Protein AF-A0AA51DFM0-F1 (afdb_monomer_lite)

Secondary structure (DSSP, 8-state):
-HHHHHHHHHHHHTT--TT-EEEEEE-SSHHHHHHHHHHHHHTPEEEEE-TTS-HHHHHHHHHHH--SEEEEES-----TTS-EEETTSGGGG-S----

Sequence (99 aa):
MKKSNILAQKLRDMGIKPDDFVAISAERSLEMVIGILAIIKAGGAYVPIDPKYPEKRINYILSDCKPKALLTYKTDVQAKEIPTIDLSNNKSFEGELKN

Structure (mmCIF, N/CA/C/O backbone):
data_AF-A0AA51DFM0-F1
#
_entry.id   AF-A0AA51DFM0-F1
#
loop_
_atom_site.group_PDB
_atom_site.id
_atom_site.type_symbol
_atom_site.label_atom_id
_atom_site.label_alt_id
_atom_site.label_comp_id
_atom_site.label_asym_id
_atom_site.label_entity_id
_atom_site.label_seq_id
_atom_site.pdbx_PDB_ins_code
_atom_site.Cartn_x
_atom_site.Cartn_y
_atom_site.Cartn_z
_atom_site.occupancy
_atom_site.B_iso_or_equiv
_atom_site.auth_seq_id
_atom_site.auth_comp_id
_atom_site.auth_asym_id
_atom_site.auth_atom_id
_atom_site.pdbx_PDB_model_num
ATOM 1 N N . MET A 1 1 ? 5.660 -1.431 16.383 1.00 73.12 1 MET A N 1
ATOM 2 C CA . MET A 1 1 ? 4.181 -1.519 16.461 1.00 73.12 1 MET A CA 1
ATOM 3 C C . MET A 1 1 ? 3.464 -0.204 16.120 1.00 73.12 1 MET A C 1
ATOM 5 O O . MET A 1 1 ? 2.576 -0.243 15.285 1.00 73.12 1 MET A O 1
ATOM 9 N N . LYS A 1 2 ? 3.832 0.963 16.688 1.00 92.06 2 LYS A N 1
ATOM 10 C CA . LYS A 1 2 ? 3.118 2.245 16.456 1.00 92.06 2 LYS A CA 1
ATOM 11 C C . LYS A 1 2 ? 2.946 2.629 14.972 1.00 92.06 2 LYS A C 1
ATOM 13 O O . LYS A 1 2 ? 1.831 2.919 14.556 1.00 92.06 2 LYS A O 1
ATOM 18 N N . LYS A 1 3 ? 4.016 2.559 14.165 1.00 94.75 3 LYS A N 1
ATOM 19 C CA . LYS A 1 3 ? 3.984 2.912 12.729 1.00 94.75 3 LYS A CA 1
ATOM 20 C C . LYS A 1 3 ? 2.957 2.100 11.924 1.00 94.75 3 LYS A C 1
ATOM 22 O O . LYS A 1 3 ? 2.208 2.682 11.150 1.00 94.75 3 LYS A O 1
ATOM 27 N N . SER A 1 4 ? 2.885 0.781 12.132 1.00 96.50 4 SER A N 1
ATOM 28 C CA . SER A 1 4 ? 1.927 -0.064 11.406 1.00 96.50 4 SER A CA 1
ATOM 29 C C . SER A 1 4 ? 0.486 0.161 11.856 1.00 96.50 4 SER A C 1
ATOM 31 O O . SER A 1 4 ? -0.410 0.066 11.030 1.00 96.50 4 SER A O 1
ATOM 33 N N . ASN A 1 5 ? 0.242 0.522 13.121 1.00 97.19 5 ASN A N 1
ATOM 34 C CA . ASN A 1 5 ? -1.100 0.903 13.571 1.00 97.19 5 ASN A CA 1
ATOM 35 C C . ASN A 1 5 ? -1.565 2.227 12.934 1.00 97.19 5 ASN A C 1
ATOM 37 O O . ASN A 1 5 ? -2.714 2.315 12.513 1.00 97.19 5 ASN A O 1
ATOM 41 N N . ILE A 1 6 ? -0.683 3.231 12.834 1.00 96.31 6 ILE A N 1
ATOM 42 C CA . ILE A 1 6 ? -1.012 4.518 12.194 1.00 96.31 6 ILE A CA 1
ATOM 43 C C . ILE A 1 6 ? -1.314 4.310 10.709 1.00 96.31 6 ILE A C 1
ATOM 45 O O . ILE A 1 6 ? -2.337 4.773 10.211 1.00 96.31 6 ILE A O 1
ATOM 49 N N . LEU A 1 7 ? -0.462 3.557 10.008 1.00 97.44 7 LEU A N 1
ATOM 50 C CA . LEU A 1 7 ? -0.692 3.243 8.601 1.00 97.44 7 LEU A CA 1
ATOM 51 C C . LEU A 1 7 ? -1.969 2.407 8.404 1.00 97.44 7 LEU A C 1
ATOM 53 O O . LEU A 1 7 ? -2.725 2.669 7.476 1.00 97.44 7 LEU A O 1
ATOM 57 N N . ALA A 1 8 ? -2.266 1.463 9.304 1.00 97.62 8 ALA A N 1
ATOM 58 C CA . ALA A 1 8 ? -3.516 0.702 9.267 1.00 97.62 8 ALA A CA 1
ATOM 59 C C . ALA A 1 8 ? -4.747 1.601 9.427 1.00 97.62 8 ALA A C 1
ATOM 61 O O . ALA A 1 8 ? -5.757 1.378 8.766 1.00 97.62 8 ALA A O 1
ATOM 62 N N . GLN A 1 9 ? -4.666 2.630 10.278 1.00 96.88 9 GLN A N 1
ATOM 63 C CA . GLN A 1 9 ? -5.749 3.599 10.411 1.00 96.88 9 GLN A CA 1
ATOM 64 C C . GLN A 1 9 ? -5.954 4.385 9.118 1.00 96.88 9 GLN A C 1
ATOM 66 O O . GLN A 1 9 ? -7.089 4.504 8.674 1.00 96.88 9 GLN A O 1
ATOM 71 N N . LYS A 1 10 ? -4.878 4.839 8.466 1.00 96.38 10 LYS A N 1
ATOM 72 C CA . LYS A 1 10 ? -4.980 5.508 7.158 1.00 96.38 10 LYS A CA 1
ATOM 73 C C . LYS A 1 10 ? -5.619 4.614 6.103 1.00 96.38 10 LYS A C 1
ATOM 75 O O . LYS A 1 10 ? -6.497 5.063 5.381 1.00 96.38 10 LYS A O 1
ATOM 80 N N . LEU A 1 11 ? -5.222 3.344 6.049 1.00 97.56 11 LEU A N 1
ATOM 81 C CA . LEU A 1 11 ? -5.834 2.367 5.150 1.00 97.56 11 LEU A CA 1
ATOM 82 C C . LEU A 1 11 ? -7.337 2.202 5.438 1.00 97.56 11 LEU A C 1
ATOM 84 O O . LEU A 1 11 ? -8.140 2.188 4.509 1.00 97.56 11 LEU A O 1
ATOM 88 N N . ARG A 1 12 ? -7.754 2.158 6.708 1.00 97.62 12 ARG A N 1
ATOM 89 C CA . ARG A 1 12 ? -9.185 2.148 7.064 1.00 97.62 12 ARG A CA 1
ATOM 90 C C . ARG A 1 12 ? -9.903 3.436 6.669 1.00 97.62 12 ARG A C 1
ATOM 92 O O . ARG A 1 12 ? -11.013 3.362 6.154 1.00 97.62 12 ARG A O 1
ATOM 99 N N . ASP A 1 13 ? -9.270 4.591 6.857 1.00 96.25 13 ASP A N 1
ATOM 100 C CA . ASP A 1 13 ? -9.817 5.889 6.443 1.00 96.25 13 ASP A CA 1
ATOM 101 C C . ASP A 1 13 ? -9.967 5.973 4.906 1.00 96.25 13 ASP A C 1
ATOM 103 O O . ASP A 1 13 ? -10.863 6.651 4.410 1.00 96.25 13 ASP A O 1
ATOM 107 N N . MET A 1 14 ? -9.158 5.220 4.149 1.00 95.75 14 MET A N 1
ATOM 108 C CA . MET A 1 14 ? -9.307 5.014 2.697 1.00 95.75 14 MET A CA 1
ATOM 109 C C . MET A 1 14 ? -10.394 3.988 2.325 1.00 95.75 14 MET A C 1
ATOM 111 O O . MET A 1 14 ? -10.616 3.721 1.145 1.00 95.75 14 MET A O 1
ATOM 115 N N . GLY A 1 15 ? -11.081 3.400 3.306 1.00 97.12 15 GLY A N 1
ATOM 116 C CA . GLY A 1 15 ? -12.186 2.469 3.086 1.00 97.12 15 GLY A CA 1
ATOM 117 C C . GLY A 1 15 ? -11.777 1.010 2.870 1.00 97.12 15 GLY A C 1
ATOM 118 O O . GLY A 1 15 ? -12.568 0.257 2.289 1.00 97.12 15 GLY A O 1
ATOM 119 N N . ILE A 1 16 ? -10.581 0.609 3.320 1.00 98.19 16 ILE A N 1
ATOM 120 C CA . ILE A 1 16 ? -10.178 -0.804 3.384 1.00 98.19 16 ILE A CA 1
ATOM 121 C C . ILE A 1 16 ? -11.041 -1.557 4.405 1.00 98.19 16 ILE A C 1
ATOM 123 O O . ILE A 1 16 ? -11.242 -1.100 5.534 1.00 98.19 16 ILE A O 1
ATOM 127 N N . LYS A 1 17 ? -11.539 -2.718 3.986 1.00 96.00 17 LYS A N 1
ATOM 128 C CA . LYS A 1 17 ? -12.384 -3.664 4.721 1.00 96.00 17 LYS A CA 1
ATOM 129 C C . LYS A 1 17 ? -11.860 -5.097 4.511 1.00 96.00 17 LYS A C 1
ATOM 131 O O . LYS A 1 17 ? -10.978 -5.299 3.672 1.00 96.00 17 LYS A O 1
ATOM 136 N N . PRO A 1 18 ? -12.386 -6.095 5.248 1.00 96.69 18 PRO A N 1
ATOM 137 C CA . PRO A 1 18 ? -12.159 -7.501 4.922 1.00 96.69 18 PRO A CA 1
ATOM 138 C C . PRO A 1 18 ? -12.401 -7.793 3.438 1.00 96.69 18 PRO A C 1
ATOM 140 O O . PRO A 1 18 ? -13.285 -7.192 2.831 1.00 96.69 18 PRO A O 1
ATOM 143 N N . ASP A 1 19 ? -11.585 -8.688 2.885 1.00 94.50 19 ASP A N 1
ATOM 144 C CA . ASP A 1 19 ? -11.558 -9.103 1.473 1.00 94.50 19 ASP A CA 1
ATOM 145 C C . ASP A 1 19 ? -11.082 -8.044 0.458 1.00 94.50 19 ASP A C 1
ATOM 147 O O . ASP A 1 19 ? -10.920 -8.359 -0.721 1.00 94.50 19 ASP A O 1
ATOM 151 N N . ASP A 1 20 ? -10.766 -6.817 0.887 1.00 98.19 20 ASP A N 1
ATOM 152 C CA . ASP A 1 20 ? -10.134 -5.833 0.005 1.00 98.19 20 ASP A CA 1
ATOM 153 C C . ASP A 1 20 ? -8.637 -6.103 -0.178 1.00 98.19 20 ASP A C 1
ATOM 155 O O . ASP A 1 20 ? -7.904 -6.382 0.778 1.00 98.19 20 ASP A O 1
ATOM 159 N N . PHE A 1 21 ? -8.152 -5.906 -1.404 1.00 98.50 21 PHE A N 1
ATOM 160 C CA . PHE A 1 21 ? -6.730 -5.977 -1.715 1.00 98.50 21 PHE A CA 1
ATOM 161 C C . PHE A 1 21 ? -6.023 -4.632 -1.535 1.00 98.50 21 PHE A C 1
ATOM 163 O O . PHE A 1 21 ? -6.499 -3.582 -1.976 1.00 98.50 21 PHE A O 1
ATOM 170 N N . VAL A 1 22 ? -4.824 -4.685 -0.956 1.00 98.69 22 VAL A N 1
ATOM 171 C CA . VAL A 1 22 ? -3.839 -3.600 -0.976 1.00 98.69 22 VAL A CA 1
ATOM 172 C C . VAL A 1 22 ? -2.568 -4.127 -1.626 1.00 98.69 22 VAL A C 1
ATOM 174 O O . VAL A 1 22 ? -1.943 -5.063 -1.127 1.00 98.69 22 VAL A O 1
ATOM 177 N N . ALA A 1 23 ? -2.173 -3.536 -2.748 1.00 98.44 23 ALA A N 1
ATOM 178 C CA . ALA A 1 23 ? -0.922 -3.896 -3.396 1.00 98.44 23 ALA A CA 1
ATOM 179 C C . ALA A 1 23 ? 0.267 -3.307 -2.631 1.00 98.44 23 ALA A C 1
ATOM 181 O O . ALA A 1 23 ? 0.181 -2.217 -2.063 1.00 98.44 23 ALA A O 1
ATOM 182 N N . ILE A 1 24 ? 1.395 -4.011 -2.638 1.00 98.31 24 ILE A N 1
ATOM 183 C CA . ILE A 1 24 ? 2.658 -3.501 -2.110 1.00 98.31 24 ILE A CA 1
ATOM 184 C C . ILE A 1 24 ? 3.797 -3.821 -3.072 1.00 98.31 24 ILE A C 1
ATOM 186 O O . ILE A 1 24 ? 4.080 -4.986 -3.345 1.00 98.31 24 ILE A O 1
ATOM 190 N N . SER A 1 25 ? 4.458 -2.773 -3.561 1.00 97.81 25 SER A N 1
ATOM 191 C CA . SER A 1 25 ? 5.704 -2.866 -4.321 1.00 97.81 25 SER A CA 1
ATOM 192 C C . SER A 1 25 ? 6.820 -2.230 -3.505 1.00 97.81 25 SER A C 1
ATOM 194 O O . SER A 1 25 ? 6.792 -1.034 -3.220 1.00 97.81 25 SER A O 1
ATOM 196 N N . ALA A 1 26 ? 7.783 -3.028 -3.059 1.00 96.31 26 ALA A N 1
ATOM 197 C CA . ALA A 1 26 ? 8.825 -2.549 -2.164 1.00 96.31 26 ALA A CA 1
ATOM 198 C C . ALA A 1 26 ? 10.110 -3.365 -2.295 1.00 96.31 26 ALA A C 1
ATOM 200 O O . ALA A 1 26 ? 10.068 -4.590 -2.425 1.00 96.31 26 ALA A O 1
ATOM 201 N N . GLU A 1 27 ? 11.259 -2.700 -2.173 1.00 94.31 27 GLU A N 1
ATOM 202 C CA . GLU A 1 27 ? 12.502 -3.390 -1.820 1.00 94.31 27 GLU A CA 1
ATOM 203 C C . GLU A 1 27 ? 12.399 -4.021 -0.420 1.00 94.31 27 GLU A C 1
ATOM 205 O O . GLU A 1 27 ? 11.637 -3.563 0.435 1.00 94.31 27 GLU A O 1
ATOM 210 N N . ARG A 1 28 ? 13.203 -5.062 -0.150 1.00 93.88 28 ARG A N 1
ATOM 211 C CA . ARG A 1 28 ? 13.270 -5.665 1.192 1.00 93.88 28 ARG A CA 1
ATOM 212 C C . ARG A 1 28 ? 13.740 -4.621 2.203 1.00 93.88 28 ARG A C 1
ATOM 214 O O . ARG A 1 28 ? 14.890 -4.190 2.168 1.00 93.88 28 ARG A O 1
ATOM 221 N N . SER A 1 29 ? 12.859 -4.258 3.125 1.00 94.75 29 SER A N 1
ATOM 222 C CA . SER A 1 29 ? 13.109 -3.216 4.117 1.00 94.75 29 SER A CA 1
ATOM 223 C C . SER A 1 29 ? 12.215 -3.378 5.344 1.00 94.75 29 SER A C 1
ATOM 225 O O . SER A 1 29 ? 11.288 -4.195 5.369 1.00 94.75 29 SER A O 1
ATOM 227 N N . LEU A 1 30 ? 12.476 -2.573 6.374 1.00 95.69 30 LEU A N 1
ATOM 228 C CA . LEU A 1 30 ? 11.579 -2.486 7.522 1.00 95.69 30 LEU A CA 1
ATOM 229 C C . LEU A 1 30 ? 10.231 -1.876 7.113 1.00 95.69 30 LEU A C 1
ATOM 231 O O . LEU A 1 30 ? 9.190 -2.287 7.624 1.00 95.69 30 LEU A O 1
ATOM 235 N N . GLU A 1 31 ? 10.235 -0.931 6.178 1.00 96.50 31 GLU A N 1
ATOM 236 C CA . GLU A 1 31 ? 9.043 -0.280 5.643 1.00 96.50 31 GLU A CA 1
ATOM 237 C C . GLU A 1 31 ? 8.123 -1.284 4.950 1.00 96.50 31 GLU A C 1
ATOM 239 O O . GLU A 1 31 ? 6.919 -1.254 5.198 1.00 96.50 31 GLU A O 1
ATOM 244 N N . MET A 1 32 ? 8.678 -2.234 4.189 1.00 96.69 32 MET A N 1
ATOM 245 C CA . MET A 1 32 ? 7.909 -3.341 3.611 1.00 96.69 32 MET A CA 1
ATOM 246 C C . MET A 1 32 ? 7.181 -4.137 4.703 1.00 96.69 32 MET A C 1
ATOM 248 O O . MET A 1 32 ? 5.972 -4.357 4.615 1.00 96.69 32 MET A O 1
ATOM 252 N N . VAL A 1 33 ? 7.893 -4.528 5.766 1.00 97.62 33 VAL A N 1
ATOM 253 C CA . VAL A 1 33 ? 7.306 -5.279 6.890 1.00 97.62 33 VAL A CA 1
ATOM 254 C C . VAL A 1 33 ? 6.239 -4.447 7.609 1.00 97.62 33 VAL A C 1
ATOM 256 O O . VAL A 1 33 ? 5.172 -4.964 7.944 1.00 97.62 33 VAL A O 1
ATOM 259 N N . ILE A 1 34 ? 6.483 -3.150 7.821 1.00 97.62 34 ILE A N 1
ATOM 260 C CA . ILE A 1 34 ? 5.503 -2.229 8.412 1.00 97.62 34 ILE A CA 1
ATOM 261 C C . ILE A 1 34 ? 4.249 -2.135 7.535 1.00 97.62 34 ILE A C 1
ATOM 263 O O . ILE A 1 34 ? 3.147 -2.181 8.083 1.00 97.62 34 ILE A O 1
ATOM 267 N N . GLY A 1 35 ? 4.411 -2.027 6.214 1.00 97.94 35 GLY A N 1
ATOM 268 C CA . GLY A 1 35 ? 3.323 -1.976 5.239 1.00 97.94 35 GLY A CA 1
ATOM 269 C C . GLY A 1 35 ? 2.464 -3.236 5.272 1.00 97.94 35 GLY A C 1
ATOM 270 O O . GLY A 1 35 ? 1.253 -3.139 5.452 1.00 97.94 35 GLY A O 1
ATOM 271 N N . ILE A 1 36 ? 3.085 -4.417 5.221 1.00 98.31 36 ILE A N 1
ATOM 272 C CA . ILE A 1 36 ? 2.374 -5.705 5.313 1.00 98.31 36 ILE A CA 1
ATOM 273 C C . ILE A 1 36 ? 1.586 -5.799 6.625 1.00 98.31 36 ILE A C 1
ATOM 275 O O . ILE A 1 36 ? 0.393 -6.104 6.617 1.00 98.31 36 ILE A O 1
ATOM 279 N N . LEU A 1 37 ? 2.218 -5.482 7.759 1.00 98.31 37 LEU A N 1
ATOM 280 C CA . LEU A 1 37 ? 1.538 -5.497 9.056 1.00 98.31 37 LEU A CA 1
ATOM 281 C C . LEU A 1 37 ? 0.381 -4.494 9.111 1.00 98.31 37 LEU A C 1
ATOM 283 O O . LEU A 1 37 ? -0.637 -4.785 9.733 1.00 98.31 37 LEU A O 1
ATOM 287 N N . ALA A 1 38 ? 0.532 -3.319 8.500 1.00 98.25 38 ALA A N 1
ATOM 288 C CA . ALA A 1 38 ? -0.517 -2.311 8.449 1.00 98.25 38 ALA A CA 1
ATOM 289 C C . ALA A 1 38 ? -1.726 -2.777 7.630 1.00 98.25 38 ALA A C 1
ATOM 291 O O . ALA A 1 38 ? -2.853 -2.584 8.077 1.00 98.25 38 ALA A O 1
ATOM 292 N N . ILE A 1 39 ? -1.497 -3.438 6.490 1.00 98.50 39 ILE A N 1
ATOM 293 C CA . ILE A 1 39 ? -2.560 -4.019 5.655 1.00 98.50 39 ILE A CA 1
ATOM 294 C C . ILE A 1 39 ? -3.354 -5.057 6.455 1.00 98.50 39 ILE A C 1
ATOM 296 O O . ILE A 1 39 ? -4.572 -4.938 6.576 1.00 98.50 39 ILE A O 1
ATOM 300 N N . ILE A 1 40 ? -2.656 -6.000 7.096 1.00 98.12 40 ILE A N 1
ATOM 301 C CA . ILE A 1 40 ? -3.284 -7.043 7.923 1.00 98.12 40 ILE A CA 1
ATOM 302 C C . ILE A 1 40 ? -4.083 -6.416 9.075 1.00 98.12 40 ILE A C 1
ATOM 304 O O . ILE A 1 40 ? -5.216 -6.803 9.343 1.00 98.12 40 ILE A O 1
ATOM 308 N N . LYS A 1 41 ? -3.527 -5.399 9.745 1.00 97.62 41 LYS A N 1
ATOM 309 C CA . LYS A 1 41 ? -4.204 -4.670 10.832 1.00 97.62 41 LYS A CA 1
ATOM 310 C C . LYS A 1 41 ? -5.402 -3.845 10.363 1.00 97.62 41 LYS A C 1
ATOM 312 O O . LYS A 1 41 ? -6.290 -3.576 11.170 1.00 97.62 41 LYS A O 1
ATOM 317 N N . ALA A 1 42 ? -5.407 -3.390 9.113 1.00 97.94 42 ALA A N 1
ATOM 318 C CA . ALA A 1 42 ? -6.552 -2.722 8.504 1.00 97.94 42 ALA A CA 1
ATOM 319 C C . ALA A 1 42 ? -7.671 -3.714 8.138 1.00 97.94 42 ALA A C 1
ATOM 321 O O . ALA A 1 42 ? -8.800 -3.285 7.928 1.00 97.94 42 ALA A O 1
ATOM 322 N N . GLY A 1 43 ? -7.367 -5.018 8.115 1.00 97.50 43 GLY A N 1
ATOM 323 C CA . GLY A 1 43 ? -8.286 -6.094 7.746 1.00 97.50 43 GLY A CA 1
ATOM 324 C C . GLY A 1 43 ? -8.207 -6.502 6.274 1.00 97.50 43 GLY A C 1
ATOM 325 O O . GLY A 1 43 ? -8.940 -7.395 5.874 1.00 97.50 43 GLY A O 1
ATOM 326 N N . GLY A 1 44 ? -7.333 -5.876 5.480 1.00 97.69 44 GLY A N 1
ATOM 327 C CA . GLY A 1 44 ? -7.167 -6.191 4.060 1.00 97.69 44 GLY A CA 1
ATOM 328 C C . GLY A 1 44 ? -6.180 -7.331 3.798 1.00 97.69 44 GLY A C 1
ATOM 329 O O . GLY A 1 44 ? -5.403 -7.734 4.671 1.00 97.69 44 GLY A O 1
ATOM 330 N N . ALA A 1 45 ? -6.166 -7.805 2.555 1.00 98.00 45 ALA A N 1
ATOM 331 C CA . ALA A 1 45 ? -5.191 -8.760 2.039 1.00 98.00 45 ALA A CA 1
ATOM 332 C C . ALA A 1 45 ? -4.097 -8.031 1.245 1.00 98.00 45 ALA A C 1
ATOM 334 O O . ALA A 1 45 ? -4.384 -7.175 0.407 1.00 98.00 45 ALA A O 1
ATOM 335 N N . TYR A 1 46 ? -2.828 -8.363 1.492 1.00 97.94 46 TYR A N 1
ATOM 336 C CA . TYR A 1 46 ? -1.727 -7.758 0.744 1.00 97.94 46 TYR A CA 1
ATOM 337 C C . TYR A 1 46 ? -1.448 -8.528 -0.550 1.00 97.94 46 TYR A C 1
ATOM 339 O O . TYR A 1 46 ? -1.426 -9.758 -0.557 1.00 97.94 46 TYR A O 1
ATOM 347 N N . VAL A 1 47 ? -1.182 -7.797 -1.634 1.00 98.00 47 VAL A N 1
ATOM 348 C CA . VAL A 1 47 ? -0.753 -8.358 -2.923 1.00 98.00 47 VAL A CA 1
ATOM 349 C C . VAL A 1 47 ? 0.686 -7.912 -3.191 1.00 98.00 47 VAL A C 1
ATOM 351 O O . VAL A 1 47 ? 0.906 -6.737 -3.495 1.00 98.00 47 VAL A O 1
ATOM 354 N N . PRO A 1 48 ? 1.688 -8.797 -3.047 1.00 96.94 48 PRO A N 1
ATOM 355 C CA . PRO A 1 48 ? 3.077 -8.430 -3.288 1.00 96.94 48 PRO A CA 1
ATOM 356 C C . PRO A 1 48 ? 3.344 -8.276 -4.790 1.00 96.94 48 PRO A C 1
ATOM 358 O O . PRO A 1 48 ? 3.008 -9.151 -5.589 1.00 96.94 48 PRO A O 1
ATOM 361 N N . ILE A 1 49 ? 3.993 -7.178 -5.166 1.00 96.94 49 ILE A N 1
ATOM 362 C CA . ILE A 1 49 ? 4.449 -6.898 -6.528 1.00 96.94 49 ILE A CA 1
ATOM 363 C C . ILE A 1 49 ? 5.967 -6.746 -6.477 1.00 96.94 49 ILE A C 1
ATOM 365 O O . ILE A 1 49 ? 6.483 -5.880 -5.774 1.00 96.94 49 ILE A O 1
ATOM 369 N N . ASP A 1 50 ? 6.692 -7.595 -7.208 1.00 94.62 50 ASP A N 1
ATOM 370 C CA . ASP A 1 50 ? 8.134 -7.413 -7.367 1.00 94.62 50 ASP A CA 1
ATOM 371 C C . ASP A 1 50 ? 8.374 -6.229 -8.320 1.00 94.62 50 ASP A C 1
ATOM 373 O O . ASP A 1 50 ? 7.928 -6.286 -9.473 1.00 94.62 50 ASP A O 1
ATOM 377 N N . PRO A 1 51 ? 9.074 -5.165 -7.885 1.00 91.38 51 PRO A N 1
ATOM 378 C CA . PRO A 1 51 ? 9.354 -4.007 -8.730 1.00 91.38 51 PRO A CA 1
ATOM 379 C C . PRO A 1 51 ? 10.214 -4.340 -9.956 1.00 91.38 51 PRO A C 1
ATOM 381 O O . PRO A 1 51 ? 10.270 -3.548 -10.892 1.00 91.38 51 PRO A O 1
ATOM 384 N N . LYS A 1 52 ? 10.879 -5.504 -9.975 1.00 92.69 52 LYS A N 1
ATOM 385 C CA . LYS A 1 52 ? 11.676 -5.987 -11.111 1.00 92.69 52 LYS A CA 1
ATOM 386 C C . LYS A 1 52 ? 10.830 -6.634 -12.204 1.00 92.69 52 LYS A C 1
ATOM 388 O O . LYS A 1 52 ? 11.370 -7.004 -13.248 1.00 92.69 52 LYS A O 1
ATOM 393 N N . TYR A 1 53 ? 9.532 -6.828 -11.978 1.00 94.38 53 TYR A N 1
ATOM 394 C CA . TYR A 1 53 ? 8.655 -7.327 -13.026 1.00 94.38 53 TYR A CA 1
ATOM 395 C C . TYR A 1 53 ? 8.521 -6.311 -14.162 1.00 94.38 53 TYR A C 1
ATOM 397 O O . TYR A 1 53 ? 8.479 -5.108 -13.914 1.00 94.38 53 TYR A O 1
ATOM 405 N N . PRO A 1 54 ? 8.406 -6.775 -15.420 1.00 95.25 54 PRO A N 1
ATOM 406 C CA . PRO A 1 54 ? 8.093 -5.885 -16.526 1.00 95.25 54 PRO A CA 1
ATOM 407 C C . PRO A 1 54 ? 6.787 -5.129 -16.264 1.00 95.25 54 PRO A C 1
ATOM 409 O O . PRO A 1 54 ? 5.829 -5.709 -15.745 1.00 95.25 54 PRO A O 1
ATOM 412 N N . GLU A 1 55 ? 6.710 -3.877 -16.712 1.00 94.75 55 GLU A N 1
ATOM 413 C CA . GLU A 1 55 ? 5.548 -2.997 -16.519 1.00 94.75 55 GLU A CA 1
ATOM 414 C C . GLU A 1 55 ? 4.222 -3.674 -16.911 1.00 94.75 55 GLU A C 1
ATOM 416 O O . GLU A 1 55 ? 3.246 -3.646 -16.165 1.00 94.75 55 GLU A O 1
ATOM 421 N N . LYS A 1 56 ? 4.205 -4.401 -18.036 1.00 94.94 56 LYS A N 1
ATOM 422 C CA . LYS A 1 56 ? 3.028 -5.158 -18.494 1.00 94.94 56 LYS A CA 1
ATOM 423 C C . LYS A 1 56 ? 2.533 -6.180 -17.461 1.00 94.94 56 LYS A C 1
ATOM 425 O O . LYS A 1 56 ? 1.327 -6.372 -17.327 1.00 94.94 56 LYS A O 1
ATOM 430 N N . ARG A 1 57 ? 3.441 -6.848 -16.740 1.00 95.88 57 ARG A N 1
ATOM 431 C CA . ARG A 1 57 ? 3.088 -7.828 -15.701 1.00 95.88 57 ARG A CA 1
ATOM 432 C C . ARG A 1 57 ? 2.550 -7.139 -14.452 1.00 95.88 57 ARG A C 1
ATOM 434 O O . ARG A 1 57 ? 1.593 -7.641 -13.873 1.00 95.88 57 ARG A O 1
ATOM 441 N N . ILE A 1 58 ? 3.126 -6.002 -14.073 1.00 96.19 58 ILE A N 1
ATOM 442 C CA . ILE A 1 58 ? 2.629 -5.187 -12.958 1.00 96.19 58 ILE A CA 1
ATOM 443 C C . ILE A 1 58 ? 1.210 -4.700 -13.261 1.00 96.19 58 ILE A C 1
ATOM 445 O O . ILE A 1 58 ? 0.303 -4.938 -12.468 1.00 96.19 58 ILE A O 1
ATOM 449 N N . ASN A 1 59 ? 0.998 -4.123 -14.445 1.00 95.19 59 ASN A N 1
ATOM 450 C CA . ASN A 1 59 ? -0.313 -3.643 -14.884 1.00 95.19 59 ASN A CA 1
ATOM 451 C C . ASN A 1 59 ? -1.352 -4.769 -14.932 1.00 95.19 59 ASN A C 1
ATOM 453 O O . ASN A 1 59 ? -2.491 -4.554 -14.534 1.00 95.19 59 ASN A O 1
ATOM 457 N N . TYR A 1 60 ? -0.956 -5.971 -15.365 1.00 96.12 60 TYR A N 1
ATOM 458 C CA . TYR A 1 60 ? -1.816 -7.154 -15.305 1.00 96.12 60 TYR A CA 1
ATOM 459 C C . TYR A 1 60 ? -2.227 -7.503 -13.866 1.00 96.12 60 TYR A C 1
ATOM 461 O O . TYR A 1 60 ? -3.398 -7.746 -13.614 1.00 96.12 60 TYR A O 1
ATOM 469 N N . ILE A 1 61 ? -1.286 -7.522 -12.915 1.00 96.81 61 ILE A N 1
ATOM 470 C CA . ILE A 1 61 ? -1.601 -7.835 -11.511 1.00 96.81 61 ILE A CA 1
ATOM 471 C C . ILE A 1 61 ? -2.561 -6.786 -10.942 1.00 96.81 61 ILE A C 1
ATOM 473 O O . ILE A 1 61 ? -3.562 -7.144 -10.330 1.00 96.81 61 ILE A O 1
ATOM 477 N N . LEU A 1 62 ? -2.273 -5.502 -11.169 1.00 96.38 62 LEU A N 1
ATOM 478 C CA . LEU A 1 62 ? -3.096 -4.399 -10.673 1.00 96.38 62 LEU A CA 1
ATOM 479 C C . LEU A 1 62 ? -4.510 -4.409 -11.272 1.00 96.38 62 LEU A C 1
ATOM 481 O O . LEU A 1 62 ? -5.467 -4.115 -10.557 1.00 96.38 62 LEU A O 1
ATOM 485 N N . SER A 1 63 ? -4.662 -4.757 -12.553 1.00 95.75 63 SER A N 1
ATOM 486 C CA . SER A 1 63 ? -5.977 -4.825 -13.202 1.00 95.75 63 SER A CA 1
ATOM 487 C C . SER A 1 63 ? -6.794 -6.050 -12.789 1.00 95.75 63 SER A C 1
ATOM 489 O O . SER A 1 63 ? -8.021 -5.960 -12.717 1.00 95.75 63 SER A O 1
ATOM 491 N N . ASP A 1 64 ? -6.125 -7.165 -12.492 1.00 96.88 64 ASP A N 1
ATOM 492 C CA . ASP A 1 64 ? -6.743 -8.412 -12.041 1.00 96.88 64 ASP A CA 1
ATOM 493 C C . ASP A 1 64 ? -7.231 -8.302 -10.589 1.00 96.88 64 ASP A C 1
ATOM 495 O O . ASP A 1 64 ? -8.404 -8.547 -10.307 1.00 96.88 64 ASP A O 1
ATOM 499 N N . CYS A 1 65 ? -6.370 -7.845 -9.668 1.00 95.75 65 CYS A N 1
ATOM 500 C CA . CYS A 1 65 ? -6.728 -7.760 -8.250 1.00 95.75 65 CYS A CA 1
ATOM 501 C C . CYS A 1 65 ? -7.459 -6.469 -7.860 1.00 95.75 6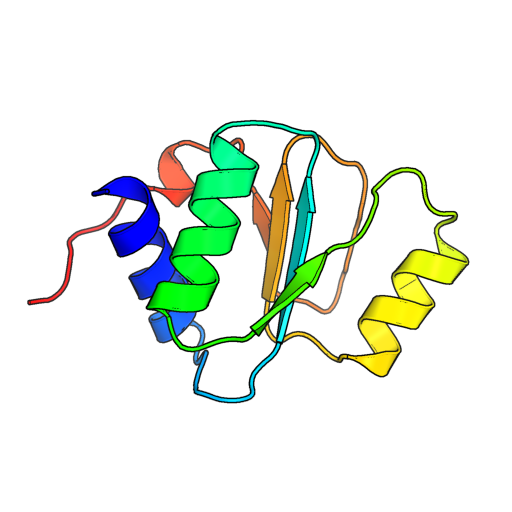5 CYS A C 1
ATOM 503 O O . CYS A 1 65 ? -8.076 -6.433 -6.799 1.00 95.75 65 CYS A O 1
ATOM 505 N N . LYS A 1 66 ? -7.418 -5.418 -8.693 1.00 96.88 66 LYS A N 1
ATOM 506 C CA . LYS A 1 66 ? -8.098 -4.127 -8.463 1.00 96.88 66 LYS A CA 1
ATOM 507 C C . LYS A 1 66 ? -7.908 -3.608 -7.028 1.00 96.88 66 LYS A C 1
ATOM 509 O O . LYS A 1 66 ? -8.889 -3.420 -6.302 1.00 96.88 66 LYS A O 1
ATOM 514 N N . PRO A 1 67 ? -6.657 -3.411 -6.580 1.00 98.00 67 PRO A N 1
ATOM 515 C CA . PRO A 1 67 ? -6.401 -3.086 -5.193 1.00 98.00 67 PRO A CA 1
ATOM 516 C C . PRO A 1 67 ? -6.916 -1.677 -4.894 1.00 98.00 67 PRO A C 1
ATOM 518 O O . PRO A 1 67 ? -6.774 -0.759 -5.702 1.00 98.00 67 PRO A O 1
ATOM 521 N N . LYS A 1 68 ? -7.487 -1.485 -3.705 1.00 98.00 68 LYS A N 1
ATOM 522 C CA . LYS A 1 68 ? -7.999 -0.175 -3.270 1.00 98.00 68 LYS A CA 1
ATOM 523 C C . LYS A 1 68 ? -6.890 0.825 -2.949 1.00 98.00 68 LYS A C 1
ATOM 525 O O . LYS A 1 68 ? -7.134 2.028 -2.927 1.00 98.00 68 LYS A O 1
ATOM 530 N N . ALA A 1 69 ? -5.689 0.329 -2.669 1.00 98.12 69 ALA A N 1
ATOM 531 C CA . ALA A 1 69 ? -4.514 1.142 -2.411 1.00 98.12 69 ALA A CA 1
ATOM 532 C C . ALA A 1 69 ? -3.239 0.427 -2.873 1.00 98.12 69 ALA A C 1
ATOM 534 O O . ALA A 1 69 ? -3.182 -0.806 -2.920 1.00 98.12 69 ALA A O 1
ATOM 535 N N . LEU A 1 70 ? -2.206 1.215 -3.158 1.00 98.19 70 LEU A N 1
ATOM 536 C CA . LEU A 1 70 ? -0.852 0.758 -3.447 1.00 98.19 70 LEU A CA 1
ATOM 537 C C . LEU A 1 70 ? 0.114 1.348 -2.413 1.00 98.19 70 LEU A C 1
ATOM 539 O O . LEU A 1 70 ? 0.173 2.560 -2.222 1.00 98.19 70 LEU A O 1
ATOM 543 N N . LEU A 1 71 ? 0.894 0.497 -1.755 1.00 98.00 71 LEU A N 1
ATOM 544 C CA . LEU A 1 71 ? 2.031 0.917 -0.943 1.00 98.00 71 LEU A CA 1
ATOM 545 C C . LEU A 1 71 ? 3.316 0.796 -1.764 1.00 98.00 71 LEU A C 1
ATOM 547 O O . LEU A 1 71 ? 3.568 -0.257 -2.355 1.00 98.00 71 LEU A O 1
ATOM 551 N N . THR A 1 72 ? 4.144 1.839 -1.770 1.00 97.69 72 THR A N 1
ATOM 552 C CA . THR A 1 72 ? 5.441 1.834 -2.459 1.00 97.69 72 THR A CA 1
ATOM 553 C C . THR A 1 72 ? 6.601 2.061 -1.497 1.00 97.69 72 THR A C 1
ATOM 555 O O . THR A 1 72 ? 6.476 2.780 -0.509 1.00 97.69 72 THR A O 1
ATOM 558 N N . TYR A 1 73 ? 7.751 1.443 -1.761 1.00 97.06 73 TYR A N 1
ATOM 559 C CA . TYR A 1 73 ? 9.010 1.785 -1.095 1.00 97.06 73 TYR A CA 1
ATOM 560 C C . TYR A 1 73 ? 10.198 1.522 -2.020 1.00 97.06 73 TYR A C 1
ATOM 562 O O . TYR A 1 73 ? 10.450 0.369 -2.371 1.00 97.06 73 TYR A O 1
ATOM 570 N N . LYS A 1 74 ? 10.939 2.578 -2.384 1.00 94.88 74 LYS A N 1
ATOM 571 C CA . LYS A 1 74 ? 12.109 2.500 -3.283 1.00 94.88 74 LYS A CA 1
ATOM 572 C C . LYS A 1 74 ? 11.823 1.682 -4.551 1.00 94.88 74 LYS A C 1
ATOM 574 O O . LYS A 1 74 ? 12.488 0.699 -4.850 1.00 94.88 74 LYS A O 1
ATOM 579 N N . THR A 1 75 ? 10.773 2.063 -5.269 1.00 94.25 75 THR A N 1
ATOM 580 C CA . THR A 1 75 ? 10.339 1.404 -6.502 1.00 94.25 75 THR A CA 1
ATOM 581 C C . THR A 1 75 ? 9.807 2.436 -7.486 1.00 94.25 75 THR A C 1
ATOM 583 O O . THR A 1 75 ? 9.188 3.413 -7.071 1.00 94.25 75 THR A O 1
ATOM 586 N N . ASP A 1 76 ? 9.988 2.167 -8.778 1.00 90.50 76 ASP A N 1
ATOM 587 C CA . ASP A 1 76 ? 9.445 2.976 -9.873 1.00 90.50 76 ASP A CA 1
ATOM 588 C C . ASP A 1 76 ? 8.052 2.512 -10.333 1.00 90.50 76 ASP A C 1
ATOM 590 O O . ASP A 1 76 ? 7.558 2.951 -11.372 1.00 90.50 76 ASP A O 1
ATOM 594 N N . VAL A 1 77 ? 7.399 1.612 -9.587 1.00 91.94 77 VAL A N 1
ATOM 595 C CA . VAL A 1 77 ? 6.031 1.176 -9.896 1.00 91.94 77 VAL A CA 1
ATOM 596 C C . VAL A 1 77 ? 5.070 2.358 -9.792 1.00 91.94 77 VAL A C 1
ATOM 598 O O . VAL A 1 77 ? 4.938 2.981 -8.740 1.00 91.94 77 VAL A O 1
ATOM 601 N N . GLN A 1 78 ? 4.353 2.625 -10.883 1.00 86.69 78 GLN A N 1
ATOM 602 C CA . GLN A 1 78 ? 3.350 3.682 -10.972 1.00 86.69 78 GLN A CA 1
ATOM 603 C C . GLN A 1 78 ? 1.964 3.088 -11.211 1.00 86.69 78 GLN A C 1
ATOM 605 O O . GLN A 1 78 ? 1.796 2.191 -12.034 1.00 86.69 78 GLN 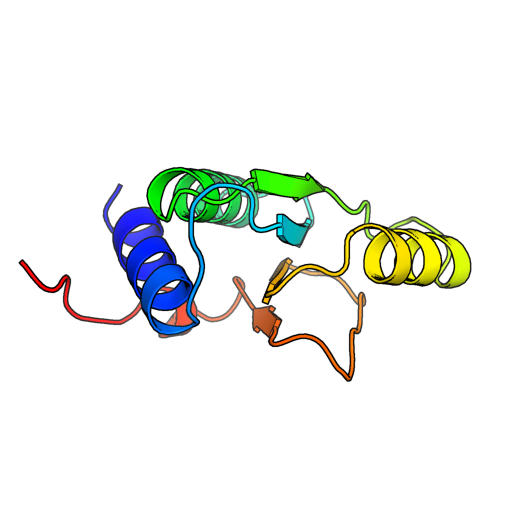A O 1
ATOM 610 N N . ALA A 1 79 ? 0.958 3.634 -10.531 1.00 87.94 79 ALA A N 1
ATOM 611 C CA . ALA A 1 79 ? -0.441 3.289 -10.742 1.00 87.94 79 ALA A CA 1
ATOM 612 C C . ALA A 1 79 ? -1.291 4.564 -10.709 1.00 87.94 79 ALA A C 1
ATOM 614 O O . ALA A 1 79 ? -1.582 5.103 -9.646 1.00 87.94 79 ALA A O 1
ATOM 615 N N . LYS A 1 80 ? -1.667 5.076 -11.887 1.00 83.06 80 LYS A N 1
ATOM 616 C CA . LYS A 1 80 ? -2.338 6.385 -12.015 1.00 83.06 80 LYS A CA 1
ATOM 617 C C . LYS A 1 80 ? -3.731 6.431 -11.381 1.00 83.06 80 LYS A C 1
ATOM 619 O O . LYS A 1 80 ? -4.147 7.484 -10.916 1.00 83.06 80 LYS A O 1
ATOM 624 N N . GLU A 1 81 ? -4.438 5.307 -11.369 1.00 90.25 81 GLU A N 1
ATOM 625 C CA . GLU A 1 81 ? -5.834 5.219 -10.915 1.00 90.25 81 GLU A CA 1
ATOM 626 C C . GLU A 1 81 ? -5.971 4.654 -9.494 1.00 90.25 81 GLU A C 1
ATOM 628 O O . GLU A 1 81 ? -7.077 4.545 -8.972 1.00 90.25 81 GLU A O 1
ATOM 633 N N . ILE A 1 82 ? -4.853 4.290 -8.857 1.00 96.00 82 ILE A N 1
ATOM 634 C CA . ILE A 1 82 ? -4.846 3.614 -7.561 1.00 96.00 82 ILE A CA 1
ATOM 635 C C . ILE A 1 82 ? -4.244 4.563 -6.521 1.00 96.00 82 ILE A C 1
ATOM 637 O O . ILE A 1 82 ? -3.090 4.981 -6.672 1.00 96.00 82 ILE A O 1
ATOM 641 N N . PRO A 1 83 ? -4.979 4.897 -5.443 1.00 96.56 83 PRO 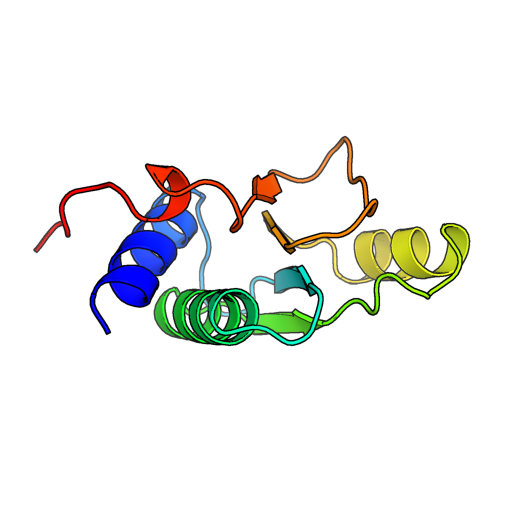A N 1
ATOM 642 C CA . PRO A 1 83 ? -4.439 5.686 -4.344 1.00 96.56 83 PRO A CA 1
ATOM 643 C C . PRO A 1 83 ? -3.125 5.093 -3.825 1.00 96.56 83 PRO A C 1
ATOM 645 O O . PRO A 1 83 ? -3.078 3.937 -3.402 1.00 96.56 83 PRO A O 1
ATOM 648 N N . THR A 1 84 ? -2.051 5.881 -3.868 1.00 96.38 84 THR A N 1
ATOM 649 C CA . THR A 1 84 ? -0.695 5.404 -3.574 1.00 96.38 84 THR A CA 1
ATOM 650 C C . THR A 1 84 ? -0.128 6.069 -2.320 1.00 96.38 84 THR A C 1
ATOM 652 O O . THR A 1 84 ? -0.206 7.288 -2.170 1.00 96.38 84 THR A O 1
ATOM 655 N N . ILE A 1 85 ? 0.466 5.273 -1.426 1.00 96.62 85 ILE A N 1
ATOM 656 C CA . ILE A 1 85 ? 1.197 5.738 -0.241 1.00 96.62 85 ILE A CA 1
ATOM 657 C C . ILE A 1 85 ? 2.670 5.351 -0.384 1.00 96.62 85 ILE A C 1
ATOM 659 O O . ILE A 1 85 ? 3.010 4.168 -0.385 1.00 96.62 85 ILE A O 1
ATOM 663 N N . ASP A 1 86 ? 3.543 6.354 -0.416 1.00 96.06 86 ASP A N 1
ATOM 664 C CA . ASP A 1 86 ? 4.992 6.161 -0.382 1.00 96.06 86 ASP A CA 1
ATOM 665 C C . ASP A 1 86 ? 5.484 5.981 1.059 1.00 96.06 86 ASP A C 1
ATOM 667 O O . ASP A 1 86 ? 5.411 6.887 1.895 1.00 96.06 86 ASP A O 1
ATOM 671 N N . LEU A 1 87 ? 6.000 4.796 1.363 1.00 96.31 87 LEU A N 1
ATOM 672 C CA . 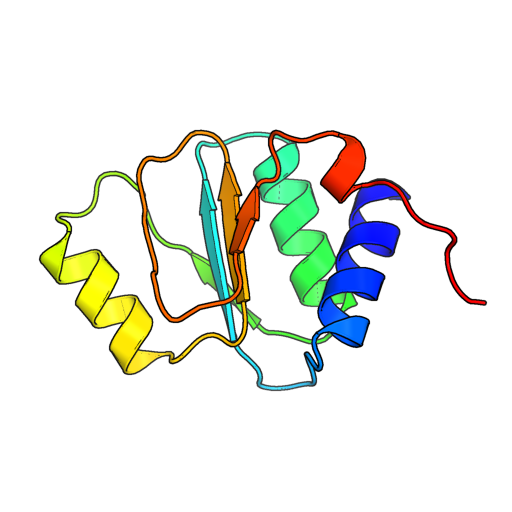LEU A 1 87 ? 6.498 4.427 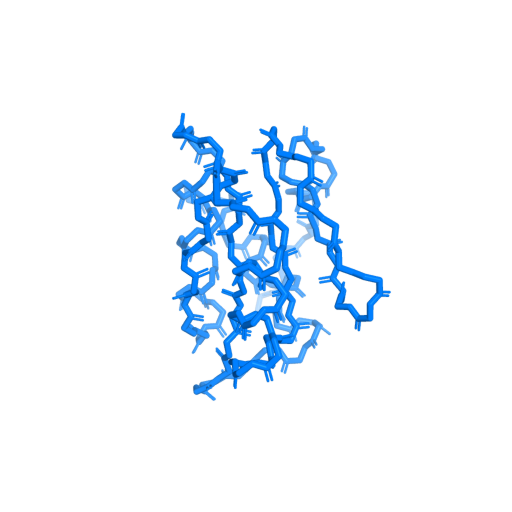2.684 1.00 96.31 87 LEU A CA 1
ATOM 673 C C . LEU A 1 87 ? 7.883 5.011 2.991 1.00 96.31 87 LEU A C 1
ATOM 675 O O . LEU A 1 87 ? 8.327 4.920 4.135 1.00 96.31 87 LEU A O 1
ATOM 679 N N . SER A 1 88 ? 8.571 5.610 2.014 1.00 93.44 88 SER A N 1
ATOM 680 C CA . SER A 1 88 ? 9.823 6.336 2.258 1.00 93.44 88 SER A CA 1
ATOM 681 C C . SER A 1 88 ? 9.583 7.687 2.945 1.00 93.44 88 SER A C 1
ATOM 683 O O . SER A 1 88 ? 10.473 8.229 3.603 1.00 93.44 88 SER A O 1
ATOM 685 N N . ASN A 1 89 ? 8.356 8.208 2.858 1.00 91.06 89 ASN A N 1
ATOM 686 C CA . ASN A 1 89 ? 7.967 9.454 3.491 1.00 91.06 89 ASN A CA 1
ATOM 687 C C . ASN A 1 89 ? 7.576 9.232 4.960 1.00 91.06 89 ASN A C 1
ATOM 689 O O . ASN A 1 89 ? 6.592 8.557 5.261 1.00 91.06 89 ASN A O 1
ATOM 693 N N . ASN A 1 90 ? 8.283 9.878 5.892 1.00 84.06 90 ASN A N 1
ATOM 694 C CA . ASN A 1 90 ? 7.949 9.800 7.318 1.00 84.06 90 ASN A CA 1
ATOM 695 C C . ASN A 1 90 ? 6.511 10.248 7.629 1.00 84.06 90 ASN A C 1
ATOM 697 O O . ASN A 1 90 ? 5.886 9.671 8.523 1.00 84.06 90 ASN A O 1
ATOM 701 N N . LYS A 1 91 ? 5.944 11.171 6.838 1.00 84.31 91 LYS A N 1
ATOM 702 C CA . LYS A 1 91 ? 4.543 11.605 6.965 1.00 84.31 91 LYS A CA 1
ATOM 703 C C . LYS A 1 91 ? 3.548 10.466 6.770 1.00 84.31 91 LYS A C 1
ATOM 705 O O . LYS A 1 91 ? 2.450 10.510 7.325 1.00 84.31 91 LYS A O 1
ATOM 710 N N . SER A 1 92 ? 3.919 9.400 6.059 1.00 83.69 92 SER A N 1
ATOM 711 C CA . SER A 1 92 ? 3.096 8.192 5.912 1.00 83.69 92 SER A CA 1
ATOM 712 C C . SER A 1 92 ? 2.817 7.519 7.257 1.00 83.69 92 SER A C 1
ATOM 714 O O . SER A 1 92 ? 1.752 6.925 7.427 1.00 83.69 92 SER A O 1
ATOM 716 N N . PHE A 1 93 ? 3.673 7.737 8.258 1.00 87.00 93 PHE A N 1
ATOM 717 C CA . PHE A 1 93 ? 3.530 7.211 9.617 1.00 87.00 93 PHE A CA 1
ATOM 718 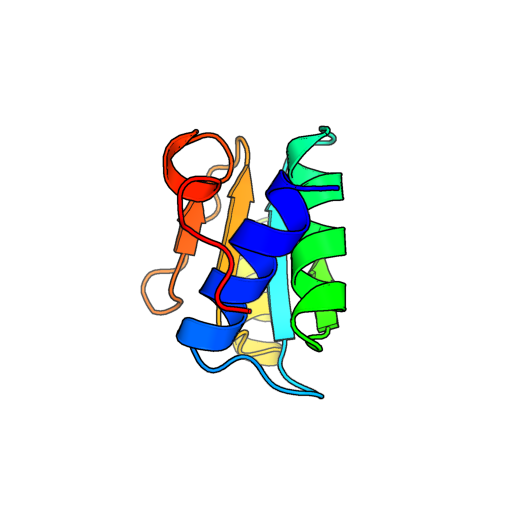C C . PHE A 1 93 ? 3.113 8.260 10.658 1.00 87.00 93 PHE A C 1
ATOM 720 O O . PHE A 1 93 ? 3.150 7.966 11.853 1.00 87.00 93 PHE A O 1
ATOM 727 N N . GLU A 1 94 ? 2.724 9.461 10.232 1.00 83.69 94 GLU A N 1
ATOM 728 C CA . GLU A 1 94 ? 2.179 10.506 11.105 1.00 83.69 94 GLU A CA 1
ATOM 729 C C . GLU A 1 94 ? 0.651 10.415 11.188 1.00 83.69 94 GLU A C 1
ATOM 731 O O . GLU A 1 94 ? -0.013 10.076 10.205 1.00 83.69 94 GLU A O 1
ATOM 736 N N . GLY A 1 95 ? 0.101 10.714 12.365 1.00 70.50 95 GLY A N 1
ATOM 737 C CA . GLY A 1 95 ? -1.330 10.674 12.660 1.00 70.50 95 GLY A CA 1
ATOM 738 C C . GLY A 1 95 ? -1.604 10.204 14.088 1.00 70.50 95 GLY A C 1
ATOM 739 O O . GLY A 1 95 ? -0.846 9.404 14.646 1.00 70.50 95 GLY A O 1
ATOM 740 N N . GLU A 1 96 ? -2.680 10.707 14.687 1.00 63.53 96 GLU A N 1
ATOM 741 C CA . GLU A 1 96 ? -3.177 10.196 15.963 1.00 63.53 96 GLU A CA 1
ATOM 742 C C . GLU A 1 96 ? -3.937 8.889 15.743 1.00 63.53 96 GLU A C 1
ATOM 744 O O . GLU A 1 96 ? -4.697 8.732 14.785 1.00 63.53 96 GLU A O 1
ATOM 749 N N . LEU A 1 97 ? -3.714 7.926 16.635 1.00 61.16 97 LEU A N 1
ATOM 750 C CA . LEU A 1 97 ? -4.542 6.732 16.682 1.00 61.16 97 LEU A CA 1
ATOM 751 C C . LEU A 1 97 ? -5.898 7.162 17.238 1.00 61.16 97 LEU A C 1
ATOM 753 O O . LEU A 1 97 ? -5.975 7.611 18.378 1.00 61.16 97 LEU A O 1
ATOM 757 N N . LYS A 1 98 ? -6.951 7.048 16.429 1.00 60.00 98 LYS A N 1
ATOM 758 C CA . LYS A 1 98 ? -8.316 7.175 16.939 1.00 60.00 98 LYS A CA 1
ATOM 759 C C . LYS A 1 98 ? -8.568 5.962 17.842 1.00 60.00 98 LYS A C 1
ATOM 761 O O . LYS A 1 98 ? -8.380 4.832 17.385 1.00 60.00 98 LYS A O 1
ATOM 766 N N . ASN A 1 99 ? -8.859 6.234 19.115 1.00 47.91 99 ASN A N 1
ATOM 767 C CA . ASN A 1 99 ? -9.168 5.231 20.140 1.00 47.91 99 ASN A CA 1
ATOM 768 C C . ASN A 1 99 ? -10.459 4.480 19.816 1.00 47.91 99 ASN A C 1
ATOM 770 O O . ASN A 1 99 ? -11.397 5.136 19.309 1.00 47.91 99 ASN A O 1
#

Radius of gyration: 12.53 Å; chains: 1; bounding box: 26×21×39 Å

Foldseek 3Di:
DLQLLQLLVVVVVLVDAAAAEEEEEEDPDVLSVSPCSNCVSNNHDYDYDHLPDDLVVVVVSCVVRVHQAYEYEPHPDDDPVHHYDYSVDPVSRDDDRDD

pLDDT: mean 93.35, std 8.8, range [47.91, 98.69]